Protein AF-A0AA97C7F1-F1 (afdb_monomer)

Secondary structure (DSS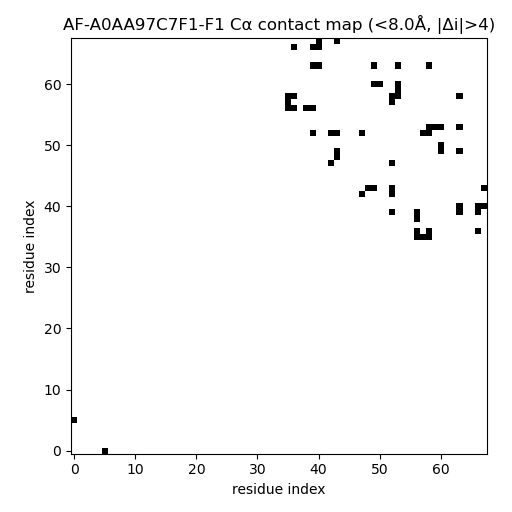P, 8-state):
--HHHHHHHHHHHHHHHHHHHHHHHHHHHHHHHHHHHHHHHHHHHTT--HHHHHHHH---HHHHHTT-

Mean predicted aligned error: 4.77 Å

pLDDT: mean 94.5, std 4.79, range [63.66, 97.62]

Sequence (68 aa):
MNIAQRLQDKGRQEGRQEGRQEGLQEGFQKGKEEANITTARNLLEQGVSIEIIMKSTGLSREKLISLQ

Solvent-accessible surface area (backbone atoms only — not comparable to full-atom values): 3879 Å² total; per-residue (Å²): 137,58,73,66,58,55,52,52,53,46,53,56,49,49,55,54,49,51,54,50,52,51,51,50,52,52,51,51,52,51,52,52,52,52,50,31,51,52,51,43,44,56,38,50,76,70,67,51,54,67,71,58,45,28,73,75,50,72,48,52,71,70,58,55,61,75,64,110

Foldseek 3Di:
DDPVVVVVVVVVVVVVVVVVVVVVVVVVVVVLLVVLLVVLLVCVVVVHDLVVSCVVSVDDSVSSVVSD

Structure (mmCIF, N/CA/C/O backbone):
data_AF-A0AA97C7F1-F1
#
_entry.id   AF-A0AA97C7F1-F1
#
loop_
_atom_site.group_PDB
_atom_site.id
_atom_site.type_symbol
_atom_site.label_atom_id
_atom_site.label_alt_id
_atom_site.label_comp_id
_atom_site.label_asym_id
_atom_site.label_entity_id
_atom_site.label_seq_id
_atom_site.pdbx_PDB_ins_code
_atom_site.Cartn_x
_atom_site.Cartn_y
_atom_site.Cartn_z
_atom_site.occupancy
_atom_site.B_iso_or_equiv
_atom_site.auth_seq_id
_atom_site.auth_comp_id
_atom_site.auth_asym_id
_atom_site.auth_atom_id
_atom_site.pdbx_PDB_model_num
ATOM 1 N N . MET A 1 1 ? 20.534 0.876 -42.063 1.00 63.66 1 MET A N 1
ATOM 2 C CA . MET A 1 1 ? 20.499 0.763 -40.584 1.00 63.66 1 MET A CA 1
ATOM 3 C C . MET A 1 1 ? 21.472 -0.322 -40.155 1.00 63.66 1 MET A C 1
ATOM 5 O O . MET A 1 1 ? 21.430 -1.388 -40.758 1.00 63.66 1 MET A O 1
ATOM 9 N N . ASN A 1 2 ? 22.339 -0.061 -39.171 1.00 91.12 2 ASN A N 1
ATOM 10 C CA . ASN A 1 2 ? 23.277 -1.061 -38.647 1.00 91.12 2 ASN A CA 1
ATOM 11 C C . ASN A 1 2 ? 22.667 -1.818 -37.445 1.00 91.12 2 ASN A C 1
ATOM 13 O O . ASN A 1 2 ? 21.682 -1.382 -36.845 1.00 91.12 2 ASN A O 1
ATOM 17 N N . ILE A 1 3 ? 23.238 -2.978 -37.117 1.00 91.88 3 ILE A N 1
ATOM 18 C CA . ILE A 1 3 ? 22.773 -3.834 -36.011 1.00 91.88 3 ILE A CA 1
ATOM 19 C C . ILE A 1 3 ? 22.908 -3.108 -34.661 1.00 91.88 3 ILE A C 1
ATOM 21 O O . ILE A 1 3 ? 22.016 -3.207 -33.824 1.00 91.88 3 ILE A O 1
ATOM 25 N N . ALA A 1 4 ? 23.971 -2.318 -34.481 1.00 89.94 4 ALA A N 1
ATOM 26 C CA . ALA A 1 4 ? 24.237 -1.575 -33.249 1.00 89.94 4 ALA A CA 1
ATOM 27 C C . ALA A 1 4 ? 23.122 -0.573 -32.896 1.00 89.94 4 ALA A C 1
ATOM 29 O O . ALA A 1 4 ? 22.672 -0.528 -31.756 1.00 89.94 4 ALA A O 1
ATOM 30 N N . GLN A 1 5 ? 22.618 0.174 -33.879 1.00 91.81 5 GLN A N 1
ATOM 31 C CA . GLN A 1 5 ? 21.567 1.167 -33.673 1.00 91.81 5 GLN A CA 1
ATOM 32 C C . GLN A 1 5 ? 20.230 0.508 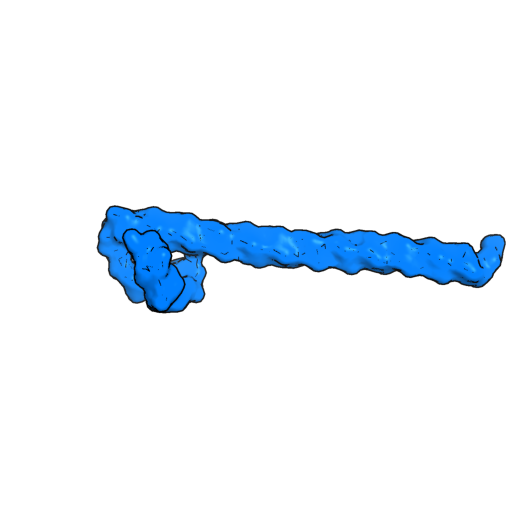-33.327 1.00 91.81 5 GLN A C 1
ATOM 34 O O . GLN A 1 5 ? 19.542 0.961 -32.422 1.00 91.81 5 GLN A O 1
ATOM 39 N N . ARG A 1 6 ? 19.911 -0.636 -33.953 1.00 90.88 6 ARG A N 1
ATOM 40 C CA . ARG A 1 6 ? 18.724 -1.429 -33.587 1.00 90.88 6 ARG A CA 1
ATOM 41 C C . ARG A 1 6 ? 18.791 -1.946 -32.152 1.00 90.88 6 ARG A C 1
ATOM 43 O O . ARG A 1 6 ? 17.779 -1.925 -31.460 1.00 90.88 6 ARG A O 1
ATOM 50 N N . LEU A 1 7 ? 19.961 -2.409 -31.709 1.00 93.62 7 LEU A N 1
ATOM 51 C CA . LEU A 1 7 ? 20.157 -2.879 -30.335 1.00 93.62 7 LEU A CA 1
ATOM 52 C C . LEU A 1 7 ? 20.032 -1.731 -29.326 1.00 93.62 7 LEU A C 1
ATOM 54 O O . LEU A 1 7 ? 19.365 -1.890 -28.307 1.00 93.62 7 LEU A O 1
ATOM 58 N N . GLN A 1 8 ? 20.604 -0.565 -29.630 1.00 93.88 8 GLN A N 1
ATOM 59 C CA . GLN A 1 8 ? 20.493 0.622 -28.784 1.00 93.88 8 GLN A CA 1
ATOM 60 C C . GLN A 1 8 ? 19.046 1.128 -28.684 1.00 93.88 8 GLN A C 1
ATOM 62 O O . GLN A 1 8 ? 18.568 1.430 -27.588 1.00 93.88 8 GLN A O 1
ATOM 67 N N . ASP A 1 9 ? 18.331 1.190 -29.809 1.00 94.25 9 ASP A N 1
ATOM 68 C CA . ASP A 1 9 ? 16.929 1.609 -29.843 1.00 94.25 9 ASP A CA 1
ATOM 69 C C . ASP A 1 9 ? 16.039 0.634 -29.069 1.00 94.25 9 ASP A C 1
ATOM 71 O O . ASP A 1 9 ? 15.179 1.071 -28.300 1.00 94.25 9 ASP A O 1
ATOM 75 N N . LYS A 1 10 ? 16.286 -0.674 -29.216 1.00 93.44 10 LYS A N 1
ATOM 76 C CA . LYS A 1 10 ? 15.585 -1.724 -28.475 1.00 93.44 10 LYS A CA 1
ATOM 77 C C . LYS A 1 10 ? 15.823 -1.596 -26.970 1.00 93.44 10 LYS A C 1
ATOM 79 O O . LYS A 1 10 ? 14.851 -1.461 -26.236 1.00 93.44 10 LYS A O 1
ATOM 84 N N . GLY A 1 11 ? 17.076 -1.490 -26.524 1.00 95.19 11 GLY A N 1
ATOM 85 C CA . GLY A 1 11 ? 17.390 -1.309 -25.102 1.00 95.19 11 GLY A CA 1
ATOM 86 C C . GLY A 1 11 ? 16.775 -0.034 -24.511 1.00 95.19 11 GLY A C 1
ATOM 87 O O . GLY A 1 11 ? 16.251 -0.040 -23.399 1.00 95.19 11 GLY A O 1
ATOM 88 N N . ARG A 1 12 ? 16.737 1.06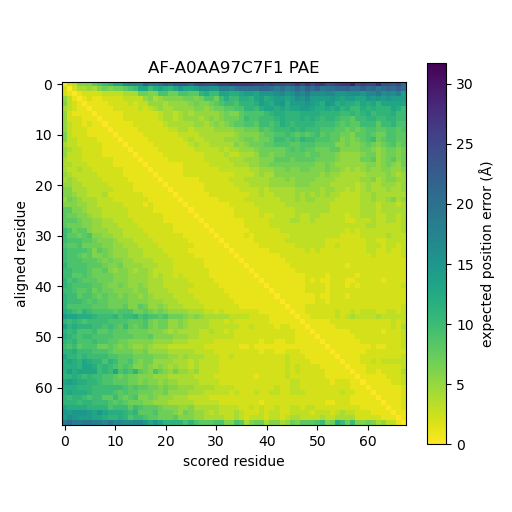9 -25.275 1.00 94.88 12 ARG A N 1
ATOM 89 C CA . ARG A 1 12 ? 16.072 2.310 -24.842 1.00 94.88 12 ARG A CA 1
ATOM 90 C C . ARG A 1 12 ? 14.546 2.180 -24.782 1.00 94.88 12 ARG A C 1
ATOM 92 O O . ARG A 1 12 ? 13.900 2.920 -24.033 1.00 94.88 12 ARG A O 1
ATOM 99 N N . GLN A 1 13 ? 13.939 1.356 -25.631 1.00 95.44 13 GLN A N 1
ATOM 100 C CA . GLN A 1 13 ? 12.500 1.087 -25.584 1.00 95.44 13 GLN A CA 1
ATOM 101 C C . GLN A 1 13 ? 12.154 0.177 -24.406 1.00 95.44 13 GLN A C 1
ATOM 103 O O . GLN A 1 13 ? 11.259 0.534 -23.645 1.00 95.44 13 GLN A O 1
ATOM 108 N N . GLU A 1 14 ? 12.904 -0.909 -24.223 1.00 95.19 14 GLU A N 1
ATOM 109 C CA . GLU A 1 14 ? 12.748 -1.861 -23.119 1.00 95.19 14 GLU A CA 1
ATOM 110 C C . GLU A 1 14 ? 12.903 -1.155 -21.770 1.00 95.19 14 GLU A C 1
ATOM 112 O O . GLU A 1 14 ? 11.947 -1.123 -21.001 1.00 95.19 14 GLU A O 1
ATOM 117 N N . GLY A 1 15 ? 13.997 -0.418 -21.546 1.00 96.12 15 GLY A N 1
ATOM 118 C CA . GLY A 1 15 ? 14.192 0.308 -20.283 1.00 96.12 15 GLY A CA 1
ATOM 119 C C . GLY A 1 15 ? 13.116 1.370 -19.999 1.00 96.12 15 GLY A C 1
ATOM 120 O O . GLY A 1 15 ? 12.750 1.607 -18.851 1.00 96.12 15 GLY A O 1
ATOM 121 N N . ARG A 1 16 ? 12.538 1.998 -21.037 1.00 95.81 16 ARG A N 1
ATOM 122 C CA . ARG A 1 16 ? 11.389 2.913 -20.865 1.00 95.81 16 ARG A CA 1
ATOM 123 C C . ARG A 1 16 ? 10.081 2.182 -20.578 1.00 95.81 16 ARG A C 1
ATOM 125 O O . ARG A 1 16 ? 9.177 2.772 -19.987 1.00 95.81 16 ARG A O 1
ATOM 132 N N . GLN A 1 17 ? 9.919 0.966 -21.080 1.00 96.31 17 GLN A N 1
ATOM 133 C CA . GLN A 1 17 ? 8.737 0.155 -20.831 1.00 96.31 17 GLN A CA 1
ATOM 134 C C . GLN A 1 17 ? 8.778 -0.416 -19.415 1.00 96.31 17 GLN A C 1
ATOM 136 O O . GLN A 1 17 ? 7.816 -0.214 -18.678 1.00 96.31 17 GLN A O 1
ATOM 141 N N . GLU A 1 18 ? 9.903 -1.014 -19.029 1.00 95.75 18 GLU A N 1
ATOM 142 C CA . GLU A 1 18 ? 10.158 -1.547 -17.689 1.00 95.75 18 GLU A CA 1
ATOM 143 C C . GLU A 1 18 ? 9.998 -0.456 -16.630 1.00 95.75 18 GLU A C 1
ATOM 145 O O . GLU A 1 18 ? 9.121 -0.568 -15.778 1.00 95.75 18 GLU A O 1
ATOM 150 N N . GLY A 1 19 ? 10.699 0.678 -16.763 1.00 96.62 19 GLY A N 1
ATOM 151 C CA . GLY A 1 19 ? 10.600 1.759 -15.776 1.00 96.62 19 GLY A CA 1
ATOM 152 C C . GLY A 1 19 ? 9.188 2.347 -15.631 1.00 96.62 19 GLY A C 1
ATOM 153 O O . GLY A 1 19 ? 8.792 2.768 -14.545 1.00 96.62 19 GLY A O 1
ATOM 154 N N . ARG A 1 20 ? 8.378 2.351 -16.702 1.00 96.44 20 ARG A N 1
ATOM 155 C CA . ARG A 1 20 ? 6.963 2.757 -16.603 1.00 96.44 20 ARG A CA 1
ATOM 156 C C . ARG A 1 20 ? 6.106 1.704 -15.913 1.00 96.44 20 ARG A C 1
ATOM 158 O O . ARG A 1 20 ? 5.205 2.072 -15.165 1.00 96.44 20 ARG A O 1
ATOM 165 N N . GLN A 1 21 ? 6.353 0.428 -16.187 1.00 96.62 21 GLN A N 1
ATOM 166 C CA . GLN A 1 21 ? 5.615 -0.671 -15.578 1.00 96.62 21 GLN A CA 1
ATOM 167 C C . GLN A 1 21 ? 5.905 -0.763 -14.077 1.00 96.62 21 GLN A C 1
ATOM 169 O O . GLN A 1 21 ? 4.964 -0.815 -13.286 1.00 96.62 21 GLN A O 1
ATOM 174 N N . GLU A 1 22 ? 7.178 -0.693 -13.692 1.00 96.19 22 GLU A N 1
ATOM 175 C CA . GLU A 1 22 ? 7.615 -0.664 -12.295 1.00 96.19 22 GLU A CA 1
ATOM 176 C C . GLU A 1 22 ? 7.032 0.547 -11.563 1.00 96.19 22 GLU A C 1
ATOM 178 O O . GLU A 1 22 ? 6.383 0.389 -10.529 1.00 96.19 22 GLU A O 1
ATOM 183 N N . GLY A 1 23 ? 7.148 1.749 -12.140 1.00 97.19 23 GLY A N 1
ATOM 184 C CA . GLY A 1 23 ? 6.598 2.963 -11.536 1.00 97.19 23 GLY A CA 1
ATOM 185 C C . GLY A 1 23 ? 5.079 2.909 -11.336 1.00 97.19 23 GLY A C 1
ATOM 186 O O . GLY A 1 23 ? 4.574 3.343 -10.299 1.00 97.19 23 GLY A O 1
ATOM 187 N N . LEU A 1 24 ? 4.339 2.341 -12.294 1.00 97.31 24 LEU A N 1
ATOM 188 C CA . LEU A 1 24 ? 2.892 2.159 -12.169 1.00 97.31 24 LEU A CA 1
ATOM 189 C C . LEU A 1 24 ? 2.545 1.157 -11.061 1.00 97.31 24 LEU A C 1
ATOM 191 O O . LEU A 1 24 ? 1.629 1.404 -10.275 1.00 97.31 24 LEU A O 1
ATOM 195 N N . GLN A 1 25 ? 3.270 0.041 -10.991 1.00 96.81 25 GLN A N 1
ATOM 196 C CA . GLN A 1 25 ? 3.042 -0.994 -9.988 1.00 96.81 25 GLN A CA 1
ATOM 197 C C . GLN A 1 25 ? 3.358 -0.491 -8.577 1.00 96.81 25 GLN A C 1
ATOM 199 O O . GLN A 1 25 ? 2.544 -0.665 -7.669 1.00 96.81 25 GLN A O 1
ATOM 204 N N . GLU A 1 26 ? 4.494 0.184 -8.398 1.00 96.31 26 GLU A N 1
ATOM 205 C CA . GLU A 1 26 ? 4.853 0.809 -7.127 1.00 96.31 26 GLU A CA 1
ATOM 206 C C . GLU A 1 26 ? 3.837 1.869 -6.706 1.00 96.31 26 GLU A C 1
ATOM 208 O O . GLU A 1 26 ? 3.406 1.880 -5.553 1.00 96.31 26 GLU A O 1
ATOM 213 N N . GLY A 1 27 ? 3.439 2.751 -7.628 1.00 97.62 27 GLY A N 1
ATOM 214 C CA . GLY A 1 27 ? 2.465 3.803 -7.348 1.00 97.62 27 GLY A CA 1
ATOM 215 C C . GLY A 1 27 ? 1.109 3.236 -6.931 1.00 97.62 27 GLY A C 1
ATOM 216 O O . GLY A 1 27 ? 0.524 3.690 -5.948 1.00 97.62 27 GLY A O 1
ATOM 217 N N . PHE A 1 28 ? 0.636 2.197 -7.622 1.00 97.06 28 PHE A N 1
ATOM 218 C CA . PHE A 1 28 ? -0.603 1.511 -7.265 1.00 97.06 28 PHE A CA 1
ATOM 219 C C . PHE A 1 28 ? -0.519 0.858 -5.880 1.00 97.06 28 PHE A C 1
ATOM 221 O O . PHE A 1 28 ? -1.440 0.998 -5.075 1.00 97.06 28 PHE A O 1
ATOM 228 N N . GLN A 1 29 ? 0.587 0.171 -5.579 1.00 95.88 29 GLN A N 1
ATOM 229 C CA . GLN A 1 29 ? 0.768 -0.499 -4.294 1.00 95.88 29 GLN A CA 1
ATOM 230 C C . GLN A 1 29 ? 0.848 0.503 -3.133 1.00 95.88 29 GLN A C 1
ATOM 232 O O . GLN A 1 29 ? 0.160 0.315 -2.129 1.00 95.88 29 GLN A O 1
ATOM 237 N N . LYS A 1 30 ? 1.621 1.586 -3.296 1.00 96.06 30 LYS A N 1
ATOM 238 C CA . LYS A 1 30 ? 1.734 2.678 -2.314 1.00 96.06 30 LYS A CA 1
ATOM 239 C C . LYS A 1 30 ? 0.380 3.350 -2.083 1.00 96.06 30 LYS A C 1
ATOM 241 O O . LYS A 1 30 ? -0.063 3.446 -0.944 1.00 96.06 30 LYS A O 1
ATOM 246 N N . GLY A 1 31 ? -0.331 3.710 -3.153 1.00 97.06 31 GLY A N 1
ATOM 247 C CA . GLY A 1 31 ? -1.651 4.338 -3.046 1.00 97.06 31 GLY A CA 1
ATOM 248 C C . GLY A 1 31 ? -2.692 3.439 -2.373 1.00 97.06 31 GLY A C 1
ATOM 249 O O . GLY A 1 31 ? -3.480 3.905 -1.551 1.00 97.06 31 GLY A O 1
ATOM 250 N N . LYS A 1 32 ? -2.675 2.132 -2.661 1.00 95.94 32 LYS A N 1
ATOM 251 C CA . LYS A 1 32 ? -3.552 1.162 -1.993 1.00 95.94 32 LYS A CA 1
ATOM 252 C C . LYS A 1 32 ? -3.244 1.049 -0.498 1.00 95.94 32 LYS A C 1
ATOM 254 O O . LYS A 1 32 ? -4.170 0.999 0.309 1.00 95.94 32 LYS A O 1
ATOM 259 N N . GLU A 1 33 ? -1.968 1.008 -0.122 1.00 94.56 33 GLU A N 1
ATOM 260 C CA . GLU A 1 33 ? -1.562 0.964 1.285 1.00 94.56 33 GLU A CA 1
ATOM 261 C C . GLU A 1 33 ? -1.977 2.240 2.035 1.00 94.56 33 GLU A C 1
ATOM 263 O O . GLU A 1 33 ? -2.599 2.152 3.095 1.00 94.56 33 GLU A O 1
ATOM 268 N N . GLU A 1 34 ? -1.724 3.418 1.461 1.00 96.06 34 GLU A N 1
ATOM 269 C CA . GLU A 1 34 ? -2.132 4.708 2.031 1.00 96.06 34 GLU A CA 1
ATOM 270 C C . GLU A 1 34 ? -3.655 4.826 2.193 1.00 96.06 34 GLU A C 1
ATOM 272 O O . GLU A 1 34 ? -4.139 5.296 3.230 1.00 96.06 34 GLU A O 1
ATOM 277 N N . ALA A 1 35 ? -4.427 4.347 1.212 1.00 96.31 35 ALA A N 1
ATOM 278 C CA . ALA A 1 35 ? -5.886 4.318 1.281 1.00 96.31 35 ALA A CA 1
ATOM 279 C C . ALA A 1 35 ? -6.387 3.397 2.406 1.00 96.31 35 ALA A C 1
ATOM 281 O O . ALA A 1 35 ? -7.292 3.771 3.161 1.00 96.31 35 ALA A O 1
ATOM 282 N N . ASN A 1 36 ? -5.776 2.220 2.566 1.00 96.19 36 ASN A N 1
ATOM 283 C CA . ASN A 1 36 ? -6.115 1.283 3.636 1.00 96.19 36 ASN A CA 1
ATOM 284 C C . ASN A 1 36 ? -5.790 1.859 5.020 1.00 96.19 36 ASN A C 1
ATOM 286 O O . ASN A 1 36 ? -6.600 1.730 5.936 1.00 96.19 36 ASN A O 1
ATOM 290 N N . ILE A 1 37 ? -4.642 2.527 5.168 1.00 96.44 37 ILE A N 1
ATOM 291 C CA . ILE A 1 37 ? -4.237 3.188 6.418 1.00 96.44 37 ILE A CA 1
ATOM 292 C C . ILE A 1 37 ? -5.194 4.331 6.768 1.00 96.44 37 ILE A C 1
ATOM 294 O O . ILE A 1 37 ? -5.654 4.419 7.906 1.00 96.44 37 ILE A O 1
ATOM 298 N N . THR A 1 38 ? -5.525 5.182 5.795 1.00 96.62 38 THR A N 1
ATOM 299 C CA . THR A 1 38 ? -6.477 6.288 5.984 1.00 96.62 38 THR A CA 1
ATOM 300 C C . THR A 1 38 ? -7.848 5.762 6.402 1.00 96.62 38 THR A C 1
ATOM 302 O O . THR A 1 38 ? -8.434 6.240 7.371 1.00 96.62 38 THR A O 1
ATOM 305 N N . THR A 1 39 ? -8.331 4.719 5.725 1.00 96.62 39 THR A N 1
ATOM 306 C CA . THR A 1 39 ? -9.601 4.067 6.063 1.00 96.62 39 THR A CA 1
ATOM 307 C C . THR A 1 39 ? -9.564 3.488 7.476 1.00 96.62 39 THR A C 1
ATOM 309 O O . THR A 1 39 ? -10.491 3.705 8.250 1.00 96.62 39 THR A O 1
ATOM 312 N N . ALA A 1 40 ? -8.485 2.793 7.845 1.00 97.25 40 ALA A N 1
ATOM 313 C CA . ALA A 1 40 ? -8.323 2.234 9.181 1.00 97.25 40 ALA A CA 1
ATOM 314 C C . ALA A 1 40 ? -8.352 3.298 10.283 1.00 97.25 40 ALA A C 1
ATOM 316 O O . ALA A 1 40 ? -9.047 3.098 11.275 1.00 97.25 40 ALA A O 1
ATOM 317 N N . ARG A 1 41 ? -7.649 4.425 10.104 1.00 96.25 41 ARG A N 1
ATOM 318 C CA . ARG A 1 41 ? -7.667 5.544 11.063 1.00 96.25 41 ARG A CA 1
ATOM 319 C C . ARG A 1 41 ? -9.076 6.081 11.277 1.00 96.25 41 ARG A C 1
ATOM 321 O O . ARG A 1 41 ? -9.540 6.116 12.409 1.00 96.25 41 ARG A O 1
ATOM 328 N N . ASN A 1 42 ? -9.785 6.384 10.192 1.00 96.69 42 ASN A N 1
ATOM 329 C CA . ASN A 1 42 ? -11.150 6.902 10.273 1.00 96.69 42 ASN A CA 1
ATOM 330 C C . ASN A 1 42 ? -12.094 5.918 10.986 1.00 96.69 42 ASN A C 1
ATOM 332 O O . ASN A 1 42 ? -12.949 6.325 11.767 1.00 96.69 42 ASN A O 1
ATOM 336 N N . LEU A 1 43 ? -11.945 4.611 10.740 1.00 96.25 43 LEU A N 1
ATOM 337 C CA . LEU A 1 43 ? -12.755 3.588 11.406 1.00 96.25 43 LEU A CA 1
ATOM 338 C C . LEU A 1 43 ? -12.406 3.445 12.897 1.00 96.25 43 LEU A C 1
ATOM 340 O O . LEU A 1 43 ? -13.3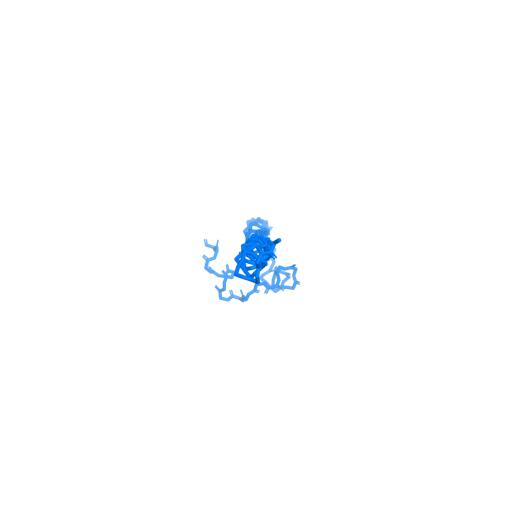09 3.253 13.711 1.00 96.25 43 LEU A O 1
ATOM 344 N N . LEU A 1 44 ? -11.125 3.560 13.266 1.00 95.75 44 LEU A N 1
ATOM 345 C CA . LEU A 1 44 ? -10.688 3.575 14.668 1.00 95.75 44 LEU A CA 1
ATOM 346 C C . LEU A 1 44 ? -11.272 4.785 15.410 1.00 95.75 44 LEU A C 1
ATOM 348 O O . LEU A 1 44 ? -11.803 4.622 16.506 1.00 95.75 44 LEU A O 1
ATOM 352 N N . GLU A 1 45 ? -11.240 5.970 14.795 1.00 95.44 45 GLU A N 1
ATOM 353 C CA . GLU A 1 45 ? -11.840 7.197 15.342 1.00 95.44 45 GLU A CA 1
ATOM 354 C C . GLU A 1 45 ? -13.358 7.069 15.535 1.00 95.44 45 GLU A C 1
ATOM 356 O O . GLU A 1 45 ? -13.917 7.601 16.492 1.00 95.44 45 GLU A O 1
ATOM 361 N N . GLN A 1 46 ? -14.030 6.309 14.667 1.00 95.88 46 GLN A N 1
ATOM 362 C CA . GLN A 1 46 ? -15.456 5.989 14.787 1.00 95.88 46 GLN A CA 1
ATOM 363 C C . GLN A 1 46 ? -15.759 4.893 15.825 1.00 95.88 46 GLN A C 1
ATOM 365 O O . GLN A 1 46 ? -16.916 4.509 15.993 1.00 95.88 46 GLN A O 1
ATOM 370 N N . GLY A 1 47 ? -14.745 4.365 16.519 1.00 94.69 47 GLY A N 1
ATOM 371 C CA . GLY A 1 47 ? -14.907 3.316 17.526 1.00 94.69 47 GLY A CA 1
ATOM 372 C C . GLY A 1 47 ? -15.219 1.935 16.943 1.00 94.69 47 GLY A C 1
ATOM 373 O O . GLY A 1 47 ? -15.708 1.058 17.658 1.00 94.69 47 GLY A O 1
ATOM 374 N N . VAL A 1 48 ? -14.953 1.714 15.652 1.00 96.69 48 VAL A N 1
ATOM 375 C CA . VAL A 1 48 ? -15.137 0.403 15.020 1.00 96.69 48 VAL A CA 1
ATOM 376 C C . VAL A 1 48 ? -14.111 -0.581 15.583 1.00 96.69 48 VAL A C 1
ATOM 378 O O . VAL A 1 48 ? -12.935 -0.264 15.758 1.00 96.69 48 VAL A O 1
ATOM 381 N N . SER A 1 49 ? -14.548 -1.809 15.869 1.00 96.31 49 SER A N 1
ATOM 38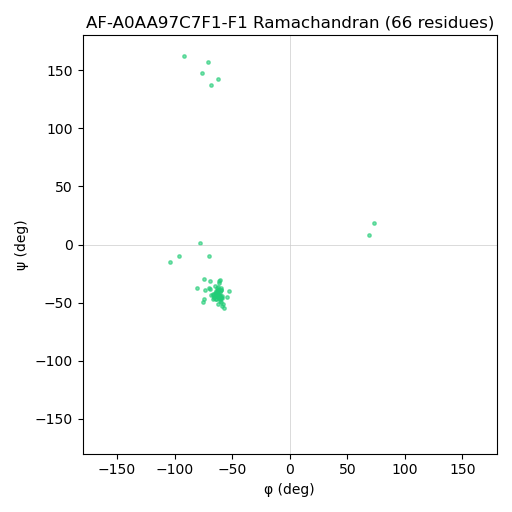2 C C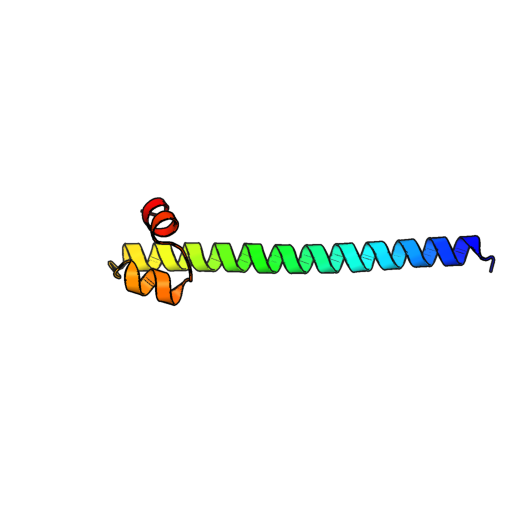A . SER A 1 49 ? -13.662 -2.824 16.447 1.00 96.31 49 SER A CA 1
ATOM 383 C C . SER A 1 49 ? -12.490 -3.173 15.522 1.00 96.31 49 SER A C 1
ATOM 385 O O . SER A 1 49 ? -12.658 -3.324 14.309 1.00 96.31 49 SER A O 1
ATOM 387 N N . ILE A 1 50 ? -11.316 -3.397 16.117 1.00 94.69 50 ILE A N 1
ATOM 388 C CA . ILE A 1 50 ? -10.084 -3.755 15.400 1.00 94.69 50 ILE A CA 1
ATOM 389 C C . ILE A 1 50 ? -10.296 -4.968 14.480 1.00 94.69 50 ILE A C 1
ATOM 391 O O . ILE A 1 50 ? -9.824 -4.952 13.349 1.00 94.69 50 ILE A O 1
ATOM 395 N N . GLU A 1 51 ? -11.047 -5.993 14.903 1.00 96.19 51 GLU A N 1
ATOM 396 C CA . GLU A 1 51 ? -11.297 -7.179 14.067 1.00 96.19 51 GLU A CA 1
ATOM 397 C C . GLU A 1 51 ? -12.044 -6.860 12.765 1.00 96.19 51 GLU A C 1
ATOM 399 O O . GLU A 1 51 ? -11.728 -7.424 11.715 1.00 96.19 51 GLU A O 1
ATOM 404 N N . ILE A 1 52 ? -13.022 -5.951 12.815 1.00 96.50 52 ILE A N 1
ATOM 405 C CA . ILE A 1 52 ? -13.754 -5.510 11.621 1.00 96.50 52 ILE A CA 1
ATOM 406 C C . ILE 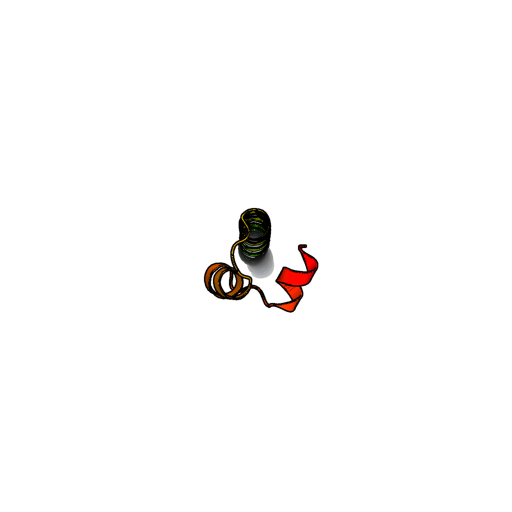A 1 52 ? -12.817 -4.713 10.714 1.00 96.50 52 ILE A C 1
ATOM 408 O O . ILE A 1 52 ? -12.783 -4.945 9.507 1.00 96.50 52 ILE A O 1
ATOM 412 N N . ILE A 1 53 ? -12.003 -3.825 11.286 1.00 96.62 53 ILE A N 1
ATOM 413 C CA . ILE A 1 53 ? -11.056 -3.008 10.520 1.00 96.62 53 ILE A CA 1
ATOM 414 C C . ILE A 1 53 ? -10.007 -3.888 9.828 1.00 96.62 53 ILE A C 1
ATOM 416 O O . ILE A 1 53 ? -9.703 -3.659 8.657 1.00 96.62 53 ILE A O 1
ATOM 420 N N . MET A 1 54 ? -9.505 -4.931 10.498 1.00 96.75 54 MET A N 1
ATOM 421 C CA . MET A 1 54 ? -8.591 -5.909 9.894 1.00 96.75 54 MET A CA 1
ATOM 422 C C . MET A 1 54 ? -9.224 -6.596 8.682 1.00 96.75 54 MET A C 1
ATOM 424 O O . MET A 1 54 ? -8.595 -6.684 7.631 1.00 96.75 54 MET A O 1
ATOM 428 N N . LYS A 1 55 ? -10.482 -7.046 8.797 1.00 95.94 55 LYS A N 1
ATOM 429 C CA . LYS A 1 55 ? -11.201 -7.699 7.689 1.00 95.94 55 LYS A CA 1
ATOM 430 C C . LYS A 1 55 ? -11.451 -6.752 6.513 1.00 95.94 55 LYS A C 1
ATOM 432 O O . LYS A 1 55 ? -11.378 -7.191 5.370 1.00 95.94 55 LYS A O 1
ATOM 437 N N . SER A 1 56 ? -11.718 -5.475 6.783 1.00 93.75 56 SER A N 1
ATOM 438 C CA . SER A 1 56 ? -12.023 -4.480 5.748 1.00 93.75 56 SER A CA 1
ATOM 439 C C . SER A 1 56 ? -10.782 -3.927 5.045 1.00 93.75 56 SER A C 1
ATOM 441 O O . SER A 1 56 ? -10.821 -3.669 3.847 1.00 93.75 56 SER A O 1
ATOM 443 N N . THR A 1 57 ? -9.681 -3.728 5.774 1.00 94.06 57 THR A N 1
ATOM 444 C CA . THR A 1 57 ? -8.470 -3.059 5.256 1.00 94.06 57 THR A CA 1
ATOM 445 C C . THR A 1 57 ? -7.331 -4.026 4.936 1.00 94.06 57 THR A C 1
ATOM 447 O O . THR A 1 57 ? -6.373 -3.651 4.262 1.00 94.06 57 THR A O 1
ATOM 450 N N . GLY A 1 58 ? -7.407 -5.270 5.420 1.00 94.56 58 GLY A N 1
ATOM 451 C CA . GLY A 1 58 ? -6.337 -6.263 5.302 1.00 94.56 58 GLY A CA 1
ATOM 452 C C . GLY A 1 58 ? -5.093 -5.945 6.139 1.00 94.56 58 GLY A C 1
ATOM 453 O O . GLY A 1 58 ? -4.077 -6.620 5.992 1.00 94.56 58 GLY A O 1
ATOM 454 N N . LEU A 1 59 ? -5.143 -4.921 6.998 1.00 95.25 59 LEU A N 1
ATOM 455 C CA . LEU A 1 59 ? -4.034 -4.554 7.875 1.00 95.25 59 LEU A CA 1
ATOM 456 C C . LEU A 1 59 ? -3.935 -5.515 9.064 1.00 95.25 59 LEU A C 1
ATOM 458 O O . LEU A 1 59 ? -4.940 -6.018 9.571 1.00 95.25 59 LEU A O 1
ATOM 462 N N . SER A 1 60 ? -2.709 -5.754 9.530 1.00 95.81 60 SER A N 1
ATOM 463 C CA . SER A 1 60 ? -2.469 -6.558 10.726 1.00 95.81 60 SER A CA 1
ATOM 464 C C . SER A 1 60 ? -2.909 -5.816 11.987 1.00 95.81 60 SER A C 1
ATOM 466 O O . SER A 1 60 ? -2.942 -4.584 12.036 1.00 95.81 60 SER A O 1
ATOM 468 N N . ARG A 1 61 ? -3.190 -6.576 13.049 1.00 94.44 61 ARG A N 1
ATOM 469 C CA . ARG A 1 61 ? -3.528 -6.012 14.360 1.00 94.44 61 ARG A CA 1
ATOM 470 C C . ARG A 1 61 ? -2.453 -5.044 14.856 1.00 94.44 61 ARG A C 1
ATOM 472 O O . ARG A 1 61 ? -2.777 -3.956 15.311 1.00 94.44 61 ARG A O 1
ATOM 479 N N . GLU A 1 62 ? -1.187 -5.433 14.730 1.00 95.38 62 GLU A N 1
ATOM 480 C CA . GLU A 1 62 ? -0.026 -4.623 15.115 1.00 95.38 62 GLU A CA 1
ATOM 481 C C . GLU A 1 62 ? 0.005 -3.292 14.362 1.00 95.38 62 GLU A C 1
ATOM 483 O O . GLU A 1 62 ? 0.182 -2.237 14.970 1.00 95.38 62 GLU A O 1
ATOM 488 N N . LYS A 1 63 ? -0.246 -3.326 13.045 1.00 94.38 63 LYS A N 1
ATOM 489 C CA .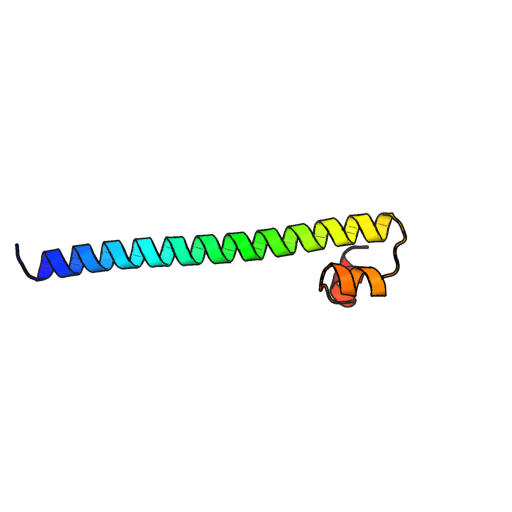 LYS A 1 63 ? -0.309 -2.112 12.233 1.00 94.38 63 LYS A CA 1
ATOM 490 C C . LYS A 1 63 ? -1.443 -1.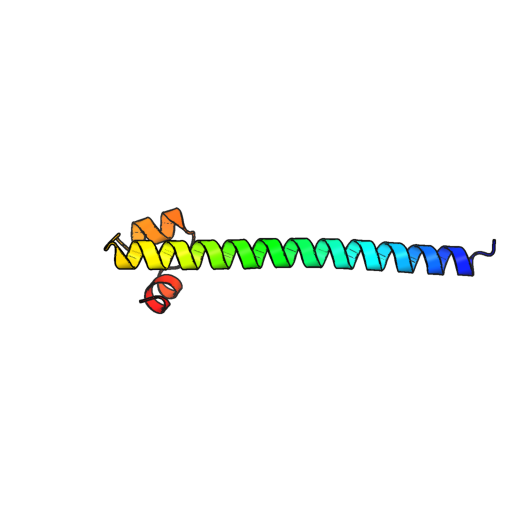207 12.699 1.00 94.38 63 LYS A C 1
ATOM 492 O O . LYS A 1 63 ? -1.216 -0.015 12.844 1.00 94.38 63 LYS A O 1
ATOM 497 N N . LEU A 1 64 ? -2.627 -1.747 12.978 1.00 94.81 64 LEU A N 1
ATOM 498 C CA . LEU A 1 64 ? -3.764 -0.956 13.461 1.00 94.81 64 LEU A CA 1
ATOM 499 C C . LEU A 1 64 ? -3.512 -0.325 14.834 1.00 94.81 64 LEU A C 1
ATOM 501 O O . LEU A 1 64 ? -3.851 0.835 15.026 1.00 94.81 64 LEU A O 1
ATOM 505 N N . ILE A 1 65 ? -2.871 -1.050 15.754 1.00 92.56 65 ILE A N 1
ATOM 506 C CA . ILE A 1 65 ? -2.483 -0.516 17.069 1.00 92.56 65 ILE A CA 1
ATOM 507 C C . ILE A 1 65 ? -1.485 0.640 16.908 1.00 92.56 65 ILE A C 1
ATOM 509 O O . ILE A 1 65 ? -1.586 1.627 17.621 1.00 92.56 65 ILE A O 1
ATOM 513 N N . SER A 1 66 ? -0.570 0.568 15.933 1.00 93.50 66 SER A N 1
ATOM 514 C CA . SER A 1 66 ? 0.370 1.666 15.643 1.00 93.50 66 SER A CA 1
ATOM 515 C C . SER A 1 66 ? -0.273 2.920 15.025 1.00 93.50 66 SER A C 1
ATOM 517 O O . SER A 1 66 ? 0.408 3.928 14.852 1.00 93.50 66 SER A O 1
ATOM 519 N N . LEU A 1 67 ? -1.550 2.844 14.623 1.00 89.31 67 LEU A N 1
ATOM 520 C CA . LEU A 1 67 ? -2.305 3.965 14.056 1.00 89.31 67 LEU A CA 1
ATOM 521 C C . LEU A 1 67 ? -3.164 4.708 15.091 1.00 89.31 67 LEU A C 1
ATOM 523 O O . LEU A 1 67 ? -3.712 5.748 14.725 1.00 89.31 67 LEU A O 1
ATOM 527 N N . GLN A 1 68 ? -3.303 4.166 16.308 1.00 75.50 68 GLN A N 1
ATOM 528 C CA . GLN A 1 68 ? -3.947 4.816 17.457 1.00 75.50 68 GLN A CA 1
ATOM 529 C C . GLN A 1 68 ? -2.984 5.795 18.131 1.00 75.50 68 GLN A C 1
ATOM 531 O O . GLN A 1 68 ? -3.482 6.824 18.632 1.00 75.50 68 GLN A O 1
#

Nearest PDB structures (foldseek):
  2r0q-assembly1_F  TM=9.121E-01  e=5.094E-01  Staphylococcus aureus
  3frw-assembly2_D  TM=9.443E-01  e=4.691E+00  Blautia obeum ATCC 29174
  3frw-assembly1_A  TM=9.294E-01  e=4.691E+00  Blautia obeum ATCC 29174
  3g1c-assembly1_A-2  TM=9.521E-01  e=4.691E+00  Lachnospira eligens ATCC 27750
  7bhy-assembly1_A  TM=5.706E-01  e=1.068E+00  Bacillus subtilis subsp. subtilis str. 168

Radius of gyration: 21.15 Å; Cα contacts (8 Å, |Δi|>4): 32; chains: 1; bounding box: 40×15×58 Å